Protein AF-A0A2M8SAV7-F1 (afdb_monomer_lite)

Foldseek 3Di:
DLDPAPLSVLVVVCVVVVHDLCRSCVLLVHHSVVSVCCNVVVDPQDPSSLVSCCVSPVVCVVSSVVVVVVVD

Sequence (72 aa):
MIGDDLLGKLIKTQNRESLSDAAFARRLGVSRQLWQAVKSDRRKVSLSLLKAVARQFPELERDVVKFLKEAQ

Radius of gyration: 11.22 Å; chains: 1; bounding box: 28×22×24 Å

Secondary structure (DSSP, 8-state):
---SSHHHHHHHHHHHTT--HHHHHHHTTS-HHHHHHHHTTSSPPPHHHHHHHHHH-GGGHHHHHHHHHHT-

pLDDT: mean 90.01, std 11.74, range [38.56, 97.81]

Structure (mmCIF, N/CA/C/O backbone):
data_AF-A0A2M8SAV7-F1
#
_entry.id   AF-A0A2M8SAV7-F1
#
loop_
_atom_site.group_PDB
_atom_site.id
_atom_site.type_symbol
_atom_site.label_atom_id
_atom_site.label_alt_id
_atom_site.label_comp_id
_atom_site.label_asym_id
_atom_site.label_entity_id
_atom_site.label_seq_id
_atom_site.pdbx_PDB_ins_code
_atom_site.Cartn_x
_atom_site.Cartn_y
_atom_site.Cartn_z
_atom_site.occupancy
_atom_site.B_iso_or_equiv
_atom_site.auth_seq_id
_atom_site.auth_comp_id
_atom_site.auth_asym_id
_atom_site.auth_atom_id
_atom_site.pdbx_PDB_model_num
ATOM 1 N N . MET A 1 1 ? 8.962 13.027 6.956 1.00 38.56 1 MET A N 1
ATOM 2 C CA . MET A 1 1 ? 8.819 11.805 7.776 1.00 38.56 1 MET A CA 1
ATOM 3 C C . MET A 1 1 ? 7.853 10.882 7.063 1.00 38.56 1 MET A C 1
ATOM 5 O O . MET A 1 1 ? 6.783 11.346 6.701 1.00 38.56 1 MET A O 1
ATOM 9 N N . ILE A 1 2 ? 8.226 9.627 6.807 1.00 46.00 2 ILE A N 1
ATOM 10 C CA . ILE A 1 2 ? 7.252 8.614 6.380 1.00 46.00 2 ILE A CA 1
ATOM 11 C C . ILE A 1 2 ? 6.453 8.271 7.642 1.00 46.00 2 ILE A C 1
ATOM 13 O O . ILE A 1 2 ? 7.036 7.721 8.575 1.00 46.00 2 ILE A O 1
ATOM 17 N N . GLY A 1 3 ? 5.188 8.693 7.710 1.00 50.38 3 GLY A N 1
ATOM 18 C CA . GLY A 1 3 ? 4.334 8.503 8.885 1.00 50.38 3 GLY A CA 1
ATOM 19 C C . GLY A 1 3 ? 4.158 7.027 9.259 1.00 50.38 3 GLY A C 1
ATOM 20 O O . GLY A 1 3 ? 4.419 6.129 8.458 1.00 50.38 3 GLY A O 1
ATOM 21 N N . ASP A 1 4 ? 3.700 6.769 10.485 1.00 63.53 4 ASP A N 1
ATOM 22 C CA . ASP A 1 4 ? 3.252 5.431 10.913 1.00 63.53 4 ASP A CA 1
ATOM 23 C C . ASP A 1 4 ? 1.821 5.104 10.453 1.00 63.53 4 ASP A C 1
ATOM 25 O O . ASP A 1 4 ? 1.232 4.103 10.870 1.00 63.53 4 ASP A O 1
ATOM 29 N N . ASP A 1 5 ? 1.273 5.940 9.571 1.00 84.75 5 ASP A N 1
ATOM 30 C CA . ASP A 1 5 ? 0.030 5.690 8.861 1.00 84.75 5 ASP A CA 1
ATOM 31 C C . ASP A 1 5 ? 0.163 4.530 7.854 1.00 84.75 5 ASP A C 1
ATOM 33 O O . ASP A 1 5 ? 1.251 4.037 7.527 1.00 84.75 5 ASP A O 1
ATOM 37 N N . LEU A 1 6 ? -0.986 4.063 7.366 1.00 91.00 6 LEU A N 1
ATOM 38 C CA . LEU A 1 6 ? -1.077 2.931 6.448 1.00 91.00 6 LEU A CA 1
ATOM 39 C C . LEU A 1 6 ? -0.191 3.098 5.202 1.00 91.00 6 LEU A C 1
ATOM 41 O O . LEU A 1 6 ? 0.448 2.138 4.768 1.00 91.00 6 LEU A O 1
ATOM 45 N N . LEU A 1 7 ? -0.140 4.300 4.620 1.00 92.19 7 LEU A N 1
ATOM 46 C CA . LEU A 1 7 ? 0.632 4.546 3.405 1.00 92.19 7 LEU A CA 1
ATOM 47 C C . LEU A 1 7 ? 2.130 4.447 3.690 1.00 92.19 7 LEU A C 1
ATOM 49 O O . LEU A 1 7 ? 2.866 3.802 2.938 1.00 92.19 7 LEU A O 1
ATOM 53 N N . GLY A 1 8 ? 2.573 5.019 4.806 1.00 92.31 8 GLY A N 1
ATOM 54 C CA . GLY A 1 8 ? 3.951 4.904 5.244 1.00 92.31 8 GLY A CA 1
ATOM 55 C C . GLY A 1 8 ? 4.375 3.455 5.476 1.00 92.31 8 GLY A C 1
ATOM 56 O O . GLY A 1 8 ? 5.464 3.056 5.052 1.00 92.31 8 GLY A O 1
ATOM 57 N N . LYS A 1 9 ? 3.496 2.627 6.051 1.00 93.50 9 LYS A N 1
ATOM 58 C CA . LYS A 1 9 ? 3.736 1.183 6.214 1.00 93.50 9 LYS A CA 1
ATOM 59 C C . LYS A 1 9 ? 3.839 0.446 4.881 1.00 93.50 9 LYS A C 1
ATOM 61 O O . LYS A 1 9 ? 4.757 -0.352 4.714 1.00 93.50 9 LYS A O 1
ATOM 66 N N . LEU A 1 10 ? 2.981 0.751 3.909 1.00 94.19 10 LEU A N 1
ATOM 67 C CA . LEU A 1 10 ? 3.071 0.167 2.565 1.00 94.19 10 LEU A CA 1
ATOM 68 C C . LEU A 1 10 ? 4.391 0.524 1.868 1.00 94.19 10 LEU A C 1
ATOM 70 O O . LEU A 1 10 ? 5.023 -0.345 1.271 1.00 94.19 10 LEU A O 1
ATOM 74 N N . ILE A 1 11 ? 4.849 1.773 1.993 1.00 94.75 11 ILE A N 1
ATOM 75 C CA . ILE A 1 11 ? 6.139 2.211 1.439 1.00 94.75 11 ILE A CA 1
ATOM 76 C C . ILE A 1 11 ? 7.305 1.500 2.143 1.00 94.75 11 ILE A C 1
ATOM 78 O O . ILE A 1 11 ? 8.225 1.025 1.477 1.00 94.75 11 ILE A O 1
ATOM 82 N N . LYS A 1 12 ? 7.263 1.371 3.478 1.00 94.81 12 LYS A N 1
ATOM 83 C CA . LYS A 1 12 ? 8.259 0.600 4.245 1.00 94.81 12 LYS A CA 1
ATOM 84 C C . LYS A 1 12 ? 8.293 -0.864 3.786 1.00 94.81 12 LYS A C 1
ATOM 86 O O . LYS A 1 12 ? 9.381 -1.396 3.581 1.00 94.81 12 LYS A O 1
ATOM 91 N N . THR A 1 13 ? 7.136 -1.491 3.562 1.00 94.31 13 THR A N 1
ATOM 92 C CA . THR A 1 13 ? 7.042 -2.860 3.027 1.00 94.31 13 THR A CA 1
ATOM 93 C C . THR A 1 13 ? 7.641 -2.963 1.625 1.00 94.31 13 THR A C 1
ATOM 95 O O . THR A 1 13 ? 8.478 -3.835 1.404 1.00 94.31 13 THR A O 1
ATOM 98 N N . GLN A 1 14 ? 7.306 -2.045 0.708 1.00 95.94 14 GLN A N 1
ATOM 99 C CA . GLN A 1 14 ? 7.902 -1.997 -0.634 1.00 95.94 14 GLN A CA 1
ATOM 100 C C . GLN A 1 14 ? 9.436 -1.947 -0.566 1.00 95.94 14 GLN A C 1
ATOM 102 O O . GLN A 1 14 ? 10.115 -2.714 -1.250 1.00 95.94 14 GLN A O 1
ATOM 107 N N . ASN A 1 15 ? 9.973 -1.043 0.258 1.00 96.00 15 ASN A N 1
ATOM 108 C CA . ASN A 1 15 ? 11.412 -0.825 0.377 1.00 96.00 15 ASN A CA 1
ATOM 109 C C . ASN A 1 15 ? 12.121 -2.027 1.008 1.00 96.00 15 ASN A C 1
ATOM 111 O O . ASN A 1 15 ? 13.157 -2.454 0.507 1.00 96.00 15 ASN A O 1
ATOM 115 N N . ARG A 1 16 ? 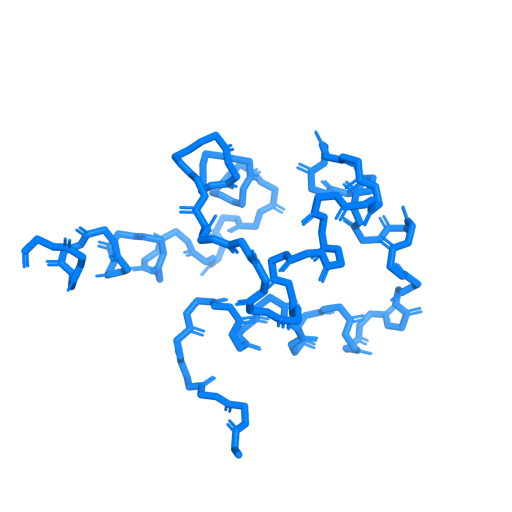11.551 -2.601 2.075 1.00 95.75 16 ARG A N 1
ATOM 116 C CA . ARG A 1 16 ? 12.100 -3.783 2.756 1.00 95.75 16 ARG A CA 1
ATOM 117 C C . ARG A 1 16 ? 12.236 -4.974 1.810 1.00 95.75 16 ARG A C 1
ATOM 119 O O . ARG A 1 16 ? 13.200 -5.721 1.903 1.00 95.75 16 ARG A O 1
ATOM 126 N N . GLU A 1 17 ? 11.289 -5.132 0.894 1.00 94.88 17 GLU A N 1
ATOM 127 C CA . GLU A 1 17 ? 11.298 -6.206 -0.103 1.00 94.88 17 GLU A CA 1
ATOM 128 C C . GLU A 1 17 ? 12.034 -5.832 -1.398 1.00 94.88 17 GLU A C 1
ATOM 130 O O . GLU A 1 17 ? 12.081 -6.630 -2.331 1.00 94.88 17 GLU A O 1
ATOM 135 N N . SER A 1 18 ? 12.603 -4.623 -1.478 1.00 96.69 18 SER A N 1
ATOM 136 C CA . SER A 1 18 ? 13.298 -4.106 -2.667 1.00 96.69 18 SER A CA 1
ATOM 137 C C . SER A 1 18 ? 12.460 -4.188 -3.951 1.00 96.69 18 SER A C 1
ATOM 139 O O . SER A 1 18 ? 12.973 -4.402 -5.051 1.00 96.69 18 SER A O 1
ATOM 141 N N . LEU A 1 19 ? 11.142 -4.003 -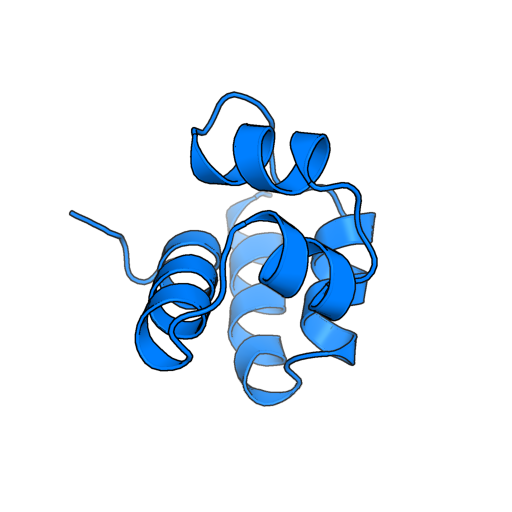3.826 1.00 96.81 19 LEU A N 1
ATOM 142 C CA . LEU A 1 19 ? 10.229 -4.073 -4.959 1.00 96.81 19 LEU A CA 1
ATOM 143 C C . LEU A 1 19 ? 10.184 -2.744 -5.716 1.00 96.81 19 LEU A C 1
ATOM 145 O O . LEU A 1 19 ? 9.934 -1.675 -5.152 1.00 96.81 19 LEU A O 1
ATOM 149 N N . SER A 1 20 ? 10.324 -2.814 -7.041 1.00 97.62 20 SER A N 1
ATOM 150 C CA . SER A 1 20 ? 10.006 -1.677 -7.911 1.00 97.62 20 SER A CA 1
ATOM 151 C C . SER A 1 20 ? 8.527 -1.293 -7.791 1.00 97.62 20 SER A C 1
ATOM 153 O O . SER A 1 20 ? 7.685 -2.126 -7.451 1.00 97.62 20 SER A O 1
ATOM 155 N N . ASP A 1 21 ? 8.173 -0.054 -8.148 1.00 97.31 21 ASP A N 1
ATOM 156 C CA . ASP A 1 21 ? 6.769 0.388 -8.139 1.00 97.31 21 ASP A CA 1
ATOM 157 C C . ASP A 1 21 ? 5.866 -0.530 -8.984 1.00 97.31 21 ASP A C 1
ATOM 159 O O . ASP A 1 21 ? 4.716 -0.770 -8.630 1.00 97.31 21 ASP A O 1
ATOM 163 N N . ALA A 1 22 ? 6.385 -1.080 -10.087 1.00 97.81 22 ALA A N 1
ATOM 164 C CA . ALA A 1 22 ? 5.649 -2.010 -10.942 1.00 97.81 22 ALA A CA 1
ATOM 165 C C . ALA A 1 22 ? 5.458 -3.392 -10.297 1.00 97.81 22 ALA A C 1
ATOM 167 O O . ALA A 1 22 ? 4.422 -4.026 -10.490 1.00 97.81 22 ALA A O 1
ATOM 168 N N . ALA A 1 23 ? 6.459 -3.890 -9.568 1.00 97.38 23 ALA A N 1
ATOM 169 C CA . ALA A 1 23 ? 6.364 -5.167 -8.867 1.00 97.38 23 ALA A CA 1
ATOM 170 C C . ALA A 1 23 ? 5.422 -5.059 -7.660 1.00 97.38 23 ALA A C 1
ATOM 172 O O . ALA A 1 23 ? 4.539 -5.896 -7.490 1.00 97.38 23 ALA A O 1
ATOM 173 N N . PHE A 1 24 ? 5.538 -3.977 -6.889 1.00 97.12 24 PHE A N 1
ATOM 174 C CA . PHE A 1 24 ? 4.676 -3.727 -5.740 1.00 97.12 24 PHE A CA 1
ATOM 175 C C . PHE A 1 24 ? 3.215 -3.497 -6.147 1.00 97.12 24 PHE A C 1
ATOM 177 O O . PHE A 1 24 ? 2.313 -4.093 -5.564 1.00 97.12 24 PHE A O 1
ATOM 184 N N . ALA A 1 25 ? 2.970 -2.721 -7.210 1.00 96.00 25 ALA A N 1
ATOM 185 C CA . ALA A 1 25 ? 1.625 -2.537 -7.751 1.00 96.00 25 ALA A CA 1
ATOM 186 C C . ALA A 1 25 ? 0.998 -3.861 -8.216 1.00 96.00 25 ALA A C 1
ATOM 188 O O . ALA A 1 25 ? -0.166 -4.122 -7.919 1.00 96.00 25 ALA A O 1
ATOM 189 N N . ARG A 1 26 ? 1.779 -4.734 -8.872 1.00 96.31 26 ARG A N 1
ATOM 190 C CA . ARG A 1 26 ? 1.325 -6.083 -9.247 1.00 96.31 26 ARG A CA 1
ATOM 191 C C . ARG A 1 26 ? 0.962 -6.927 -8.029 1.00 96.31 26 ARG A C 1
ATOM 193 O O . ARG A 1 26 ? -0.089 -7.555 -8.046 1.00 96.31 26 ARG A O 1
ATOM 200 N N . ARG A 1 27 ? 1.773 -6.893 -6.967 1.00 94.56 27 ARG A N 1
ATOM 201 C CA . ARG A 1 27 ? 1.471 -7.588 -5.705 1.00 94.56 27 ARG A CA 1
ATOM 202 C C . ARG A 1 27 ? 0.178 -7.076 -5.065 1.00 94.56 27 ARG A C 1
ATOM 204 O O . ARG A 1 27 ? -0.632 -7.870 -4.611 1.00 94.56 27 ARG A O 1
ATOM 211 N N . LEU A 1 28 ? -0.049 -5.765 -5.098 1.00 92.88 28 LEU A N 1
ATOM 212 C CA . LEU A 1 28 ? -1.299 -5.136 -4.665 1.00 92.88 28 LEU A CA 1
ATOM 213 C C . LEU A 1 28 ? -2.484 -5.384 -5.615 1.00 92.88 28 LEU A C 1
ATOM 215 O O . LEU A 1 28 ? -3.604 -5.020 -5.277 1.00 92.88 28 LEU A O 1
ATOM 219 N N . GLY A 1 29 ? -2.278 -5.946 -6.807 1.00 93.31 29 GLY A N 1
ATOM 220 C CA . GLY A 1 29 ? -3.338 -6.101 -7.807 1.00 93.31 29 GLY A CA 1
ATOM 221 C C . GLY A 1 29 ? -3.849 -4.775 -8.388 1.00 93.31 29 GLY A C 1
ATOM 222 O O . GLY A 1 29 ? -5.019 -4.674 -8.751 1.00 93.31 29 GLY A O 1
ATOM 223 N N . VAL A 1 30 ? -2.998 -3.746 -8.470 1.00 93.38 30 VAL A N 1
ATOM 224 C CA . VAL A 1 30 ? -3.328 -2.422 -9.029 1.00 93.38 30 VAL A CA 1
ATOM 225 C C . VAL A 1 30 ? -2.362 -2.011 -10.141 1.00 93.38 30 VAL A C 1
ATOM 227 O O . VAL A 1 30 ? -1.300 -2.604 -10.328 1.00 93.38 30 VAL A O 1
ATOM 230 N N . SER A 1 31 ? -2.704 -0.963 -10.898 1.00 95.25 31 SER A N 1
ATOM 231 C CA . SER A 1 31 ? -1.789 -0.418 -11.904 1.00 95.25 31 SER A CA 1
ATOM 232 C C . SER A 1 31 ? -0.609 0.315 -11.253 1.00 95.25 31 SER A C 1
ATOM 234 O O . SER A 1 31 ? -0.744 0.948 -10.202 1.00 95.25 31 SER A O 1
ATOM 236 N N . ARG A 1 32 ? 0.557 0.294 -11.916 1.00 96.62 32 ARG A N 1
ATOM 237 C CA . ARG A 1 32 ? 1.744 1.062 -11.493 1.00 96.62 32 ARG A CA 1
ATOM 238 C C . ARG A 1 32 ? 1.428 2.551 -11.324 1.00 96.62 32 ARG A C 1
ATOM 240 O O . ARG A 1 32 ? 1.883 3.164 -10.367 1.00 96.62 32 ARG A O 1
ATOM 247 N N . GLN A 1 33 ? 0.653 3.118 -12.248 1.00 96.44 33 GLN A N 1
ATOM 248 C CA . GLN A 1 33 ? 0.260 4.530 -12.225 1.00 96.44 33 GLN A CA 1
ATOM 249 C C . GLN A 1 33 ? -0.590 4.854 -10.994 1.00 96.44 33 GLN A C 1
ATOM 251 O O . GLN A 1 33 ? -0.366 5.878 -10.357 1.00 96.44 33 GLN A O 1
ATOM 256 N N . LEU A 1 34 ? -1.528 3.969 -10.628 1.00 94.06 34 LEU A N 1
ATOM 257 C CA . LEU A 1 34 ? -2.328 4.139 -9.418 1.00 94.06 34 LEU A CA 1
ATOM 258 C C . LEU A 1 34 ? -1.443 4.093 -8.170 1.00 94.06 34 LEU A C 1
ATOM 260 O O . LEU A 1 34 ? -1.564 4.971 -7.319 1.00 94.06 34 LEU A O 1
ATOM 264 N N . TRP A 1 35 ? -0.528 3.123 -8.082 1.00 95.88 35 TRP A N 1
ATOM 265 C CA . TRP A 1 35 ? 0.408 3.046 -6.959 1.00 95.88 35 TRP A CA 1
ATOM 266 C C . TRP A 1 35 ? 1.280 4.302 -6.846 1.00 95.88 35 TRP A C 1
ATOM 268 O O . TRP A 1 35 ? 1.357 4.890 -5.772 1.00 95.88 35 TRP A O 1
ATOM 278 N N . GLN A 1 36 ? 1.876 4.764 -7.949 1.00 96.06 36 GLN A N 1
ATOM 279 C CA . GLN A 1 36 ? 2.688 5.983 -7.949 1.00 96.06 36 GLN A CA 1
ATOM 280 C C . GLN A 1 36 ? 1.876 7.223 -7.559 1.00 96.06 36 GLN A C 1
ATOM 282 O O . GLN A 1 36 ? 2.335 8.012 -6.740 1.00 96.06 36 GLN A O 1
ATOM 287 N N . ALA A 1 37 ? 0.656 7.380 -8.082 1.00 94.75 37 ALA A N 1
ATOM 288 C CA . ALA A 1 37 ? -0.199 8.514 -7.740 1.00 94.75 37 ALA A CA 1
ATOM 289 C C . ALA A 1 37 ? -0.561 8.544 -6.247 1.00 94.75 37 ALA A C 1
ATOM 291 O O . ALA A 1 37 ? -0.569 9.617 -5.650 1.00 94.75 37 ALA A O 1
ATOM 292 N N . VAL A 1 38 ? -0.824 7.382 -5.641 1.00 94.31 38 VAL A N 1
ATOM 293 C CA . VAL A 1 38 ? -1.098 7.267 -4.200 1.00 94.31 38 VAL A CA 1
ATOM 294 C C . VAL A 1 38 ? 0.164 7.526 -3.376 1.00 94.31 38 VAL A C 1
ATOM 296 O O . VAL A 1 38 ? 0.141 8.330 -2.451 1.00 94.31 38 VAL A O 1
ATOM 299 N N . LYS A 1 39 ? 1.287 6.903 -3.743 1.00 93.75 39 LYS A N 1
ATOM 300 C CA . LYS A 1 39 ? 2.585 7.064 -3.070 1.00 93.75 39 LYS A CA 1
ATOM 301 C C . LYS A 1 39 ? 3.089 8.509 -3.082 1.00 93.75 39 LYS A C 1
ATOM 303 O O . LYS A 1 39 ? 3.735 8.936 -2.133 1.00 93.75 39 LYS A O 1
ATOM 308 N N . SER A 1 40 ? 2.809 9.251 -4.150 1.00 92.25 40 SER A N 1
ATOM 309 C CA . SER A 1 40 ? 3.178 10.662 -4.298 1.00 92.25 40 SER A CA 1
ATOM 310 C C . SER A 1 40 ? 2.100 11.638 -3.814 1.00 92.25 40 SER A C 1
ATOM 312 O O . SER A 1 40 ? 2.180 12.815 -4.156 1.00 92.25 40 SER A O 1
ATOM 314 N N . ASP A 1 41 ? 1.081 11.162 -3.091 1.00 88.69 41 ASP A N 1
ATOM 315 C CA . ASP A 1 41 ? -0.031 11.967 -2.560 1.00 88.69 41 ASP A CA 1
ATOM 316 C C . ASP A 1 41 ? -0.803 12.777 -3.629 1.00 88.69 41 ASP A C 1
ATOM 318 O O . ASP A 1 41 ? -1.498 13.753 -3.364 1.00 88.69 41 ASP A O 1
ATOM 322 N N . ARG A 1 42 ? -0.712 12.358 -4.898 1.00 90.50 42 ARG A N 1
ATOM 323 C CA . ARG A 1 42 ? -1.473 12.937 -6.018 1.00 90.50 42 ARG A CA 1
ATOM 324 C C . ARG A 1 42 ? -2.883 12.362 -6.111 1.00 90.50 42 ARG A C 1
ATOM 326 O O . ARG A 1 42 ? -3.715 12.889 -6.846 1.00 90.50 42 ARG A O 1
ATOM 333 N N . ARG A 1 43 ? -3.152 11.259 -5.410 1.00 89.81 43 ARG A N 1
ATOM 334 C CA . ARG A 1 43 ? -4.458 10.603 -5.356 1.00 89.81 43 ARG A CA 1
ATOM 335 C C . ARG A 1 43 ? -4.685 9.994 -3.980 1.00 89.81 43 ARG A C 1
ATOM 337 O O . ARG A 1 43 ? -3.834 9.267 -3.482 1.00 89.81 43 ARG A O 1
ATOM 344 N N . LYS A 1 44 ? -5.874 10.213 -3.413 1.00 90.00 44 LYS A N 1
ATOM 345 C CA . LYS A 1 44 ? -6.265 9.585 -2.145 1.00 90.00 44 LYS A CA 1
ATOM 346 C C . LYS A 1 44 ? -6.357 8.061 -2.264 1.00 90.00 44 LYS A C 1
ATOM 348 O O . LYS A 1 44 ? -6.710 7.522 -3.318 1.00 90.00 44 LYS A O 1
ATOM 353 N N . VAL A 1 45 ? -6.088 7.378 -1.154 1.00 91.00 45 VAL A N 1
ATOM 354 C CA . VAL A 1 45 ? -6.255 5.926 -1.019 1.00 91.00 45 VAL A CA 1
ATOM 355 C C . VAL A 1 45 ? -7.735 5.575 -1.201 1.00 91.00 45 VAL A C 1
ATOM 357 O O . VAL A 1 45 ? -8.596 6.072 -0.480 1.00 91.00 45 VAL A O 1
ATOM 360 N N . SER A 1 46 ? -8.046 4.736 -2.190 1.00 90.62 46 SER A N 1
ATOM 361 C CA . SER A 1 46 ? -9.422 4.320 -2.476 1.00 90.62 46 SER A CA 1
ATOM 362 C C . SER A 1 46 ? -9.821 3.083 -1.674 1.00 90.62 46 SER A C 1
ATOM 364 O O . SER A 1 46 ? -8.976 2.264 -1.312 1.00 90.62 46 SER A O 1
ATOM 366 N N . LEU A 1 47 ? -11.128 2.876 -1.482 1.00 90.19 47 LEU A N 1
ATOM 367 C CA . LEU A 1 47 ? -11.647 1.673 -0.824 1.00 90.19 47 LEU A CA 1
ATOM 368 C C . LEU A 1 47 ? -11.215 0.379 -1.537 1.00 90.19 47 LEU A C 1
ATOM 370 O O . LEU A 1 47 ? -10.939 -0.624 -0.885 1.00 90.19 47 LEU A O 1
ATOM 374 N N . SER A 1 48 ? -11.112 0.393 -2.869 1.00 90.81 48 SER A N 1
ATOM 375 C CA . SER A 1 48 ? -10.619 -0.758 -3.637 1.00 90.81 48 SER A CA 1
ATOM 376 C C . SER A 1 48 ? -9.156 -1.075 -3.328 1.00 90.81 48 SER A C 1
ATOM 378 O O . SER A 1 48 ? -8.811 -2.246 -3.189 1.00 90.81 48 SER A O 1
ATOM 380 N N . LEU A 1 49 ? -8.308 -0.051 -3.170 1.00 91.88 49 LEU A N 1
ATOM 381 C CA . LEU A 1 49 ? -6.917 -0.239 -2.760 1.00 91.88 49 LEU A CA 1
ATOM 382 C C . LEU A 1 49 ? -6.838 -0.773 -1.324 1.00 91.88 49 LEU A C 1
ATOM 384 O O . LEU A 1 49 ? -6.097 -1.716 -1.080 1.00 91.88 49 LEU A O 1
ATOM 388 N N . LEU A 1 50 ? -7.651 -0.254 -0.399 1.00 93.56 50 LEU A N 1
ATOM 389 C CA . LEU A 1 50 ? -7.722 -0.762 0.980 1.00 93.56 50 LEU A CA 1
ATOM 390 C C . LEU A 1 50 ? -8.119 -2.243 1.037 1.00 93.56 50 LEU A C 1
ATOM 392 O O . LEU A 1 50 ? -7.48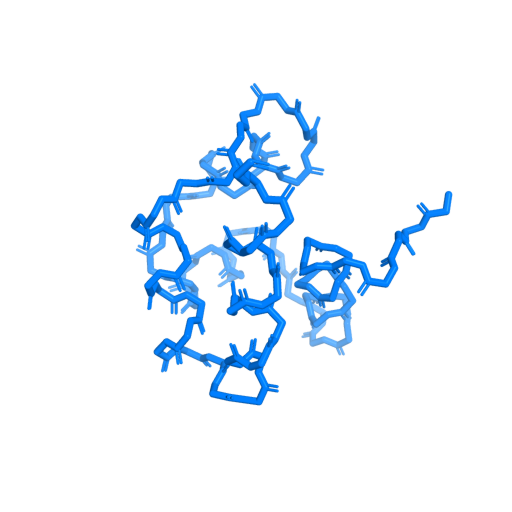0 -3.026 1.735 1.00 93.56 50 L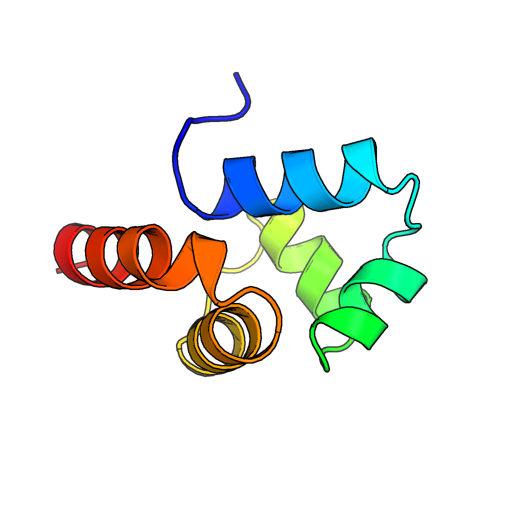EU A O 1
ATOM 396 N N . LYS A 1 51 ? -9.127 -2.651 0.253 1.00 92.19 51 LYS A N 1
ATOM 397 C CA . LYS A 1 51 ? -9.525 -4.0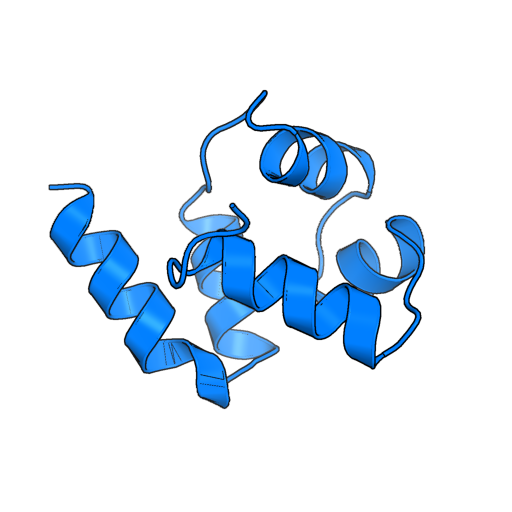63 0.127 1.00 92.19 51 LYS A CA 1
ATOM 398 C C . LYS A 1 51 ? -8.387 -4.929 -0.408 1.00 92.19 51 LYS A C 1
ATOM 400 O O . LYS A 1 51 ? -8.198 -6.048 0.057 1.00 92.19 51 LYS A O 1
ATOM 405 N N . ALA A 1 52 ? -7.639 -4.428 -1.387 1.00 93.44 52 ALA A N 1
ATOM 406 C CA . ALA A 1 52 ? -6.506 -5.152 -1.943 1.00 93.44 52 ALA A CA 1
ATOM 407 C C . ALA A 1 52 ? -5.362 -5.293 -0.927 1.00 93.44 52 ALA A C 1
ATOM 409 O O . ALA A 1 52 ? -4.810 -6.381 -0.782 1.00 93.44 52 ALA A O 1
ATOM 410 N N . VAL A 1 53 ? -5.072 -4.231 -0.169 1.00 94.81 53 VAL A N 1
ATOM 411 C CA . VAL A 1 53 ? -4.088 -4.249 0.920 1.00 94.81 53 VAL A CA 1
ATOM 412 C C . VAL A 1 53 ? -4.473 -5.275 1.981 1.00 94.81 53 VAL A C 1
ATOM 414 O O . VAL A 1 53 ? -3.664 -6.143 2.274 1.00 94.81 53 VAL A O 1
ATOM 417 N N . ALA A 1 54 ? -5.710 -5.247 2.487 1.00 93.88 54 ALA A N 1
ATOM 418 C CA . ALA A 1 54 ? -6.165 -6.194 3.509 1.00 93.88 54 ALA A CA 1
ATOM 419 C C . ALA A 1 54 ? -6.074 -7.662 3.049 1.00 93.88 54 ALA A C 1
ATOM 421 O O . ALA A 1 54 ? -5.797 -8.549 3.848 1.00 93.88 54 ALA A O 1
ATOM 422 N N . ARG A 1 55 ? -6.269 -7.929 1.749 1.00 92.62 55 ARG A N 1
ATOM 423 C CA . ARG A 1 55 ? -6.146 -9.280 1.179 1.00 92.62 55 ARG A CA 1
ATOM 424 C C . ARG A 1 55 ? -4.701 -9.744 0.999 1.00 92.62 55 ARG A C 1
ATOM 426 O O . ARG A 1 55 ? -4.437 -10.929 1.156 1.00 92.62 55 ARG A O 1
ATOM 433 N N . GLN A 1 56 ? -3.803 -8.849 0.591 1.00 94.38 56 GLN A N 1
ATOM 434 C CA . GLN A 1 56 ? -2.419 -9.188 0.220 1.00 94.38 56 GLN A CA 1
ATOM 435 C C . GLN A 1 56 ? -1.425 -9.026 1.376 1.00 94.38 56 GLN A C 1
ATOM 437 O O . GLN A 1 56 ? -0.341 -9.606 1.337 1.00 94.38 56 GLN A O 1
ATOM 442 N N . PHE A 1 57 ? -1.801 -8.242 2.387 1.00 93.25 57 PHE A N 1
ATOM 443 C CA . PHE A 1 57 ? -1.025 -7.957 3.590 1.00 93.25 57 PHE A CA 1
ATOM 444 C C . PHE A 1 57 ? -1.937 -8.060 4.824 1.00 93.25 57 PHE A C 1
ATOM 446 O O . PHE A 1 57 ? -2.306 -7.030 5.400 1.00 93.25 57 PHE A O 1
ATOM 453 N N . PRO A 1 58 ? -2.355 -9.279 5.224 1.00 92.62 58 PRO A N 1
ATOM 454 C CA . PRO A 1 58 ? -3.228 -9.478 6.385 1.00 92.62 58 PRO A CA 1
ATOM 455 C C . PRO A 1 58 ? -2.674 -8.856 7.676 1.00 92.62 58 PRO A C 1
ATOM 457 O O . PRO A 1 58 ? -3.424 -8.393 8.530 1.00 92.62 58 PRO A O 1
ATOM 460 N N . GLU A 1 59 ? -1.350 -8.759 7.806 1.00 92.56 59 GLU A N 1
ATOM 461 C CA . GLU A 1 59 ? -0.681 -8.105 8.930 1.00 92.56 59 GLU A CA 1
ATOM 462 C C . GLU A 1 59 ? -0.983 -6.599 9.045 1.00 92.56 59 GLU A C 1
ATOM 464 O O . GLU A 1 59 ? -0.825 -6.022 10.121 1.00 92.56 59 GLU A O 1
ATOM 469 N N . LEU A 1 60 ? -1.443 -5.963 7.961 1.00 93.69 60 LEU A N 1
ATOM 470 C CA . LEU A 1 60 ? -1.824 -4.549 7.914 1.00 93.69 60 LEU A CA 1
ATOM 471 C C . LEU A 1 60 ? -3.332 -4.324 8.101 1.00 93.69 60 LEU A C 1
ATOM 473 O O . LEU A 1 60 ? -3.788 -3.183 8.027 1.00 93.69 60 LEU A O 1
ATOM 477 N N . GLU A 1 61 ? -4.135 -5.360 8.359 1.00 93.12 61 GLU A N 1
ATOM 478 C CA . GLU A 1 61 ? -5.596 -5.225 8.473 1.00 93.12 61 GLU A CA 1
ATOM 479 C C . GLU A 1 61 ? -6.009 -4.200 9.544 1.00 93.12 61 GLU A C 1
ATOM 481 O O . GLU A 1 61 ? -6.864 -3.344 9.307 1.00 93.12 61 GLU A O 1
ATOM 486 N N . ARG A 1 62 ? -5.339 -4.207 10.705 1.00 92.25 62 ARG A N 1
ATOM 487 C CA . ARG A 1 62 ? -5.585 -3.223 11.775 1.00 92.25 62 ARG A CA 1
ATOM 488 C C . ARG A 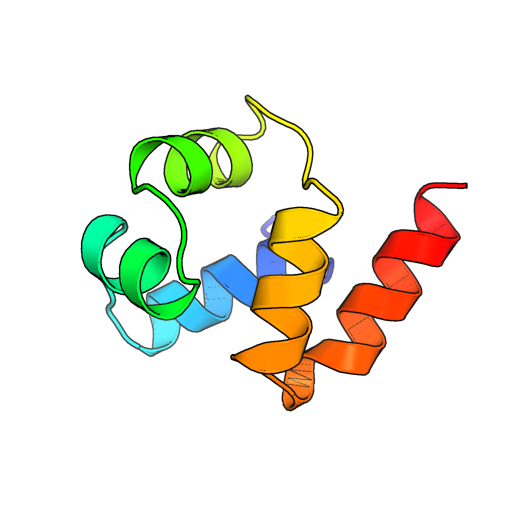1 62 ? -5.300 -1.791 11.324 1.00 92.25 62 ARG A C 1
ATOM 490 O O . ARG A 1 62 ? -6.024 -0.877 11.710 1.00 92.25 62 ARG A O 1
ATOM 497 N N . ASP A 1 63 ? -4.277 -1.603 10.495 1.00 94.06 63 ASP A N 1
ATOM 498 C CA . ASP A 1 63 ? -3.913 -0.298 9.945 1.00 94.06 63 ASP A CA 1
ATOM 499 C C . ASP A 1 63 ? -4.920 0.177 8.898 1.00 94.06 63 ASP A C 1
ATOM 501 O O . ASP A 1 63 ? -5.256 1.358 8.861 1.00 94.06 63 ASP A O 1
ATOM 505 N N . VAL A 1 64 ? -5.467 -0.745 8.100 1.00 93.06 64 VAL A N 1
ATOM 506 C CA . VAL A 1 64 ? -6.571 -0.461 7.173 1.00 93.06 64 VAL A CA 1
ATOM 507 C C . VAL A 1 64 ? -7.813 0.007 7.931 1.00 93.06 64 VAL A C 1
ATOM 509 O O . VAL A 1 64 ? -8.404 1.024 7.568 1.00 93.06 64 VAL A O 1
ATOM 512 N N . VAL A 1 65 ? -8.197 -0.686 9.007 1.00 92.19 65 VAL A N 1
ATOM 513 C CA . VAL A 1 65 ? -9.345 -0.290 9.841 1.00 92.19 65 VAL A CA 1
ATOM 514 C C . VAL A 1 65 ? -9.102 1.057 10.519 1.00 92.19 65 VAL A C 1
ATOM 516 O O . VAL A 1 65 ? -10.001 1.896 10.544 1.00 92.19 65 VAL A O 1
ATOM 519 N N . LYS A 1 66 ? -7.896 1.286 11.053 1.00 91.75 66 LYS A N 1
ATOM 520 C CA . LYS A 1 66 ? -7.522 2.570 11.658 1.00 91.75 66 LYS A CA 1
ATOM 521 C C . LYS A 1 66 ? -7.634 3.710 10.644 1.00 91.75 66 LYS A C 1
ATOM 523 O O . LYS A 1 66 ? -8.311 4.692 10.926 1.00 91.75 66 LYS A O 1
ATOM 528 N N . PHE A 1 67 ? -7.070 3.531 9.450 1.00 90.19 67 PHE A N 1
ATOM 529 C CA . PHE A 1 67 ? -7.157 4.505 8.363 1.00 90.19 67 PHE A CA 1
ATOM 530 C C . PHE A 1 67 ? -8.612 4.833 7.992 1.00 90.19 67 PHE A C 1
ATOM 532 O O . PHE A 1 67 ? -8.954 5.995 7.799 1.00 90.19 67 PHE A O 1
ATOM 539 N N . LEU A 1 68 ? -9.490 3.824 7.928 1.00 89.19 68 LEU A N 1
ATOM 540 C CA . LEU A 1 68 ? -10.915 4.027 7.642 1.00 89.19 68 LEU A CA 1
ATOM 541 C C . LEU A 1 68 ? -11.643 4.825 8.732 1.00 89.19 68 LEU A C 1
ATOM 543 O O . LEU A 1 68 ? -12.537 5.596 8.400 1.00 89.19 68 LEU A O 1
ATOM 547 N N . LYS A 1 69 ? -11.276 4.645 10.007 1.00 89.12 69 LYS A N 1
ATOM 548 C CA . LYS A 1 69 ? -11.861 5.390 11.135 1.00 89.12 69 LYS A CA 1
ATOM 549 C C . LYS A 1 69 ? -11.392 6.842 11.187 1.00 89.12 69 LYS A C 1
ATOM 551 O O . LYS A 1 69 ? -12.180 7.711 11.522 1.00 89.12 69 LYS A O 1
ATOM 556 N N . GLU A 1 70 ? -10.125 7.095 10.871 1.00 83.69 70 GLU A N 1
ATOM 557 C CA . GLU A 1 70 ? -9.538 8.446 10.863 1.00 83.69 70 GLU A CA 1
ATOM 558 C C . GLU A 1 70 ? -9.970 9.280 9.648 1.00 83.69 70 GLU A C 1
ATOM 560 O O . GLU A 1 70 ? -9.843 10.500 9.662 1.00 83.69 70 GLU A O 1
ATOM 565 N N . ALA A 1 71 ? -10.462 8.633 8.587 1.00 69.12 71 ALA A N 1
ATOM 566 C CA . ALA A 1 71 ? -10.976 9.298 7.392 1.00 69.12 71 ALA A CA 1
ATOM 567 C C . ALA A 1 71 ? -12.445 9.760 7.510 1.00 69.12 71 ALA A C 1
ATOM 569 O O . ALA A 1 71 ? -12.957 10.325 6.539 1.00 69.12 71 ALA A O 1
ATOM 570 N N . GLN A 1 72 ? -13.114 9.478 8.639 1.00 52.81 72 GLN A N 1
ATOM 571 C CA . GLN A 1 72 ? -14.477 9.930 8.953 1.00 52.81 72 GLN A CA 1
ATOM 572 C C . GLN A 1 72 ? -14.499 11.319 9.590 1.00 52.81 72 GLN A C 1
ATOM 574 O O . GLN A 1 72 ? -13.558 11.645 10.344 1.00 52.81 72 GLN A O 1
#